Protein AF-A0A2S6NF42-F1 (afdb_monomer_lite)

Sequence (108 aa):
MLIWLPELTQAALIALVRECHARLRHCGVQHLTERGSTAVLHGSVPIEAREALAAIAAFRSRIAEVEARLGSSSPKALAQAMSRLNGKVYADRARRLHGVRLMPLGHP

Structure (mmCIF, N/CA/C/O backbone):
data_AF-A0A2S6NF42-F1
#
_entry.id   AF-A0A2S6NF42-F1
#
loop_
_atom_site.group_PDB
_atom_site.id
_atom_site.type_symbol
_atom_site.label_atom_id
_atom_site.label_alt_id
_atom_site.label_comp_id
_atom_site.label_asym_id
_atom_site.label_entity_id
_atom_site.label_seq_id
_atom_site.pdbx_PDB_ins_code
_atom_site.Cartn_x
_atom_site.Cartn_y
_atom_site.Cartn_z
_atom_site.occupancy
_atom_site.B_iso_or_equiv
_atom_site.auth_seq_id
_atom_site.auth_comp_id
_atom_site.auth_asym_id
_atom_site.auth_atom_id
_atom_site.pdbx_PDB_model_num
ATOM 1 N N . MET A 1 1 ? 3.026 -2.845 4.179 1.00 92.88 1 MET A N 1
ATOM 2 C CA . MET A 1 1 ? 3.004 -1.430 4.626 1.00 92.88 1 MET A CA 1
ATOM 3 C C . MET A 1 1 ? 1.628 -0.849 4.353 1.00 92.88 1 MET A C 1
ATOM 5 O O . MET A 1 1 ? 0.992 -1.311 3.416 1.00 92.88 1 MET A O 1
ATOM 9 N N . LEU A 1 2 ? 1.140 0.089 5.160 1.00 97.25 2 LEU A N 1
ATOM 10 C CA . LEU A 1 2 ? -0.153 0.736 4.934 1.00 97.25 2 LEU A CA 1
ATOM 11 C C . LEU A 1 2 ? 0.007 1.965 4.034 1.00 97.25 2 LEU A C 1
ATOM 13 O O . LEU A 1 2 ? 0.999 2.681 4.146 1.00 97.25 2 LEU A O 1
ATOM 17 N N . ILE A 1 3 ? -0.977 2.199 3.169 1.00 97.25 3 ILE A N 1
ATOM 18 C CA . ILE A 1 3 ? -1.090 3.389 2.318 1.00 97.25 3 ILE A CA 1
ATOM 19 C C . ILE A 1 3 ? -2.541 3.879 2.285 1.00 97.25 3 ILE A C 1
ATOM 21 O O . ILE A 1 3 ? -3.463 3.097 2.541 1.00 97.25 3 ILE A O 1
ATOM 25 N N . TRP A 1 4 ? -2.745 5.153 1.948 1.00 97.88 4 TRP A N 1
ATOM 26 C CA . TRP A 1 4 ? -4.072 5.700 1.673 1.00 97.88 4 TRP A CA 1
ATOM 27 C C . TRP A 1 4 ? -4.392 5.625 0.176 1.00 97.88 4 TRP A C 1
ATOM 29 O O . TRP A 1 4 ? -3.731 6.258 -0.644 1.00 97.88 4 TRP A O 1
ATOM 39 N N . LEU A 1 5 ? -5.385 4.816 -0.184 1.00 97.56 5 LEU A N 1
ATOM 40 C CA . LEU A 1 5 ? -5.776 4.570 -1.569 1.00 97.56 5 LEU A CA 1
ATOM 41 C C . LEU A 1 5 ? -7.265 4.177 -1.651 1.00 97.56 5 LEU A C 1
ATOM 43 O O . LEU A 1 5 ? -7.593 2.988 -1.771 1.00 97.56 5 LEU A O 1
ATOM 47 N N . PRO A 1 6 ? -8.185 5.149 -1.512 1.00 96.75 6 PRO A N 1
ATOM 48 C CA . PRO A 1 6 ? -9.625 4.904 -1.539 1.00 96.75 6 PRO A CA 1
ATOM 49 C C . PRO A 1 6 ? -10.152 4.458 -2.903 1.00 96.75 6 PRO A C 1
ATOM 51 O O . PRO A 1 6 ? -11.171 3.775 -2.949 1.00 96.75 6 PRO A O 1
ATOM 54 N N . GLU A 1 7 ? -9.452 4.780 -3.986 1.00 96.62 7 GLU A N 1
ATOM 55 C CA . GLU A 1 7 ? -9.899 4.560 -5.363 1.00 96.62 7 GLU A CA 1
ATOM 56 C C . GLU A 1 7 ? -9.745 3.102 -5.817 1.00 96.62 7 GLU A C 1
ATOM 58 O O . GLU A 1 7 ? -10.459 2.655 -6.711 1.00 96.62 7 GLU A O 1
ATOM 63 N N . LEU A 1 8 ? -8.832 2.339 -5.204 1.00 95.94 8 LEU A N 1
ATOM 64 C CA . LEU A 1 8 ? -8.615 0.929 -5.532 1.00 95.94 8 LEU A CA 1
ATOM 65 C C . LEU A 1 8 ? -9.098 0.012 -4.420 1.00 95.94 8 LEU A C 1
ATOM 67 O O . LEU A 1 8 ? -9.006 0.328 -3.235 1.00 95.94 8 LEU A O 1
ATOM 71 N N . THR A 1 9 ? -9.549 -1.183 -4.789 1.00 96.56 9 THR A N 1
ATOM 72 C CA . THR A 1 9 ? -9.773 -2.264 -3.825 1.00 96.56 9 THR A CA 1
ATOM 73 C C . THR A 1 9 ? -8.440 -2.867 -3.372 1.00 96.56 9 THR A C 1
ATOM 75 O O . THR A 1 9 ? -7.413 -2.749 -4.043 1.00 96.56 9 THR A O 1
ATOM 78 N N . GLN A 1 10 ? -8.450 -3.567 -2.233 1.00 96.62 10 GLN A N 1
ATOM 79 C CA . GLN A 1 10 ? -7.276 -4.304 -1.754 1.00 96.62 10 GLN A CA 1
ATOM 80 C C . GLN A 1 10 ? -6.812 -5.365 -2.769 1.00 96.62 10 GLN A C 1
ATOM 82 O O . GLN A 1 10 ? -5.612 -5.533 -2.970 1.00 96.62 10 GLN A O 1
ATOM 87 N N . ALA A 1 11 ? -7.750 -6.049 -3.431 1.00 97.19 11 ALA A N 1
ATOM 88 C CA . ALA A 1 11 ? -7.445 -7.064 -4.438 1.00 97.19 11 ALA A CA 1
ATOM 89 C C . ALA A 1 11 ? -6.776 -6.458 -5.683 1.00 97.19 11 ALA A C 1
ATOM 91 O O . ALA A 1 11 ? -5.752 -6.972 -6.131 1.00 97.19 11 ALA A O 1
ATOM 92 N N . ALA A 1 12 ? -7.297 -5.332 -6.186 1.00 97.56 12 ALA A N 1
ATOM 93 C CA . ALA A 1 12 ? -6.714 -4.627 -7.327 1.00 97.56 12 ALA A CA 1
ATOM 94 C C . ALA A 1 12 ? -5.287 -4.145 -7.025 1.00 97.56 12 ALA A C 1
ATOM 96 O O . ALA A 1 12 ? -4.378 -4.365 -7.824 1.00 97.56 12 ALA A O 1
ATOM 97 N N . LEU A 1 13 ? -5.063 -3.570 -5.835 1.00 97.31 13 LEU A N 1
ATOM 98 C CA . LEU A 1 13 ? -3.723 -3.172 -5.402 1.00 97.31 13 LEU A CA 1
ATOM 99 C C . LEU A 1 13 ? -2.761 -4.367 -5.355 1.00 97.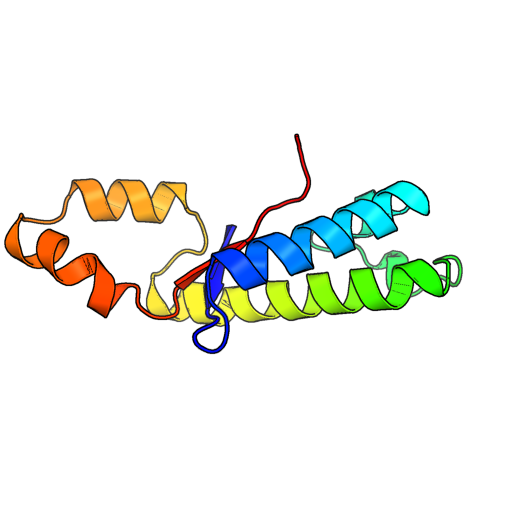31 13 LEU A C 1
ATOM 101 O O . LEU A 1 13 ? -1.634 -4.261 -5.831 1.00 97.31 13 LEU A O 1
ATOM 105 N N . ILE A 1 14 ? -3.188 -5.500 -4.785 1.00 96.62 14 ILE A N 1
ATOM 106 C CA . ILE A 1 14 ? -2.350 -6.704 -4.705 1.00 96.62 14 ILE A CA 1
ATOM 107 C C . ILE A 1 14 ? -1.949 -7.178 -6.105 1.00 96.62 14 ILE A C 1
ATOM 109 O O . ILE A 1 14 ? -0.774 -7.478 -6.308 1.00 96.62 14 ILE A O 1
ATOM 113 N N . ALA A 1 15 ? -2.889 -7.231 -7.052 1.00 96.75 15 ALA A N 1
ATOM 114 C CA . ALA A 1 15 ? -2.613 -7.659 -8.422 1.00 96.75 15 ALA A CA 1
ATOM 115 C C . ALA A 1 15 ? -1.584 -6.742 -9.106 1.00 96.75 15 ALA A C 1
ATOM 117 O O . ALA A 1 15 ? -0.554 -7.224 -9.573 1.00 96.75 15 ALA A O 1
ATOM 118 N N . LEU A 1 16 ? -1.807 -5.423 -9.069 1.00 95.94 16 LEU A N 1
ATOM 119 C CA . LEU A 1 16 ? -0.914 -4.435 -9.686 1.00 95.94 16 LEU A CA 1
ATOM 120 C C . LEU A 1 16 ? 0.490 -4.454 -9.074 1.00 95.94 16 LEU A C 1
ATOM 122 O O . LEU A 1 16 ? 1.488 -4.471 -9.791 1.00 95.94 16 LEU A O 1
ATOM 126 N N . VAL A 1 17 ? 0.583 -4.474 -7.743 1.00 95.06 17 VAL A N 1
ATOM 127 C CA . VAL A 1 17 ? 1.875 -4.450 -7.046 1.00 95.06 17 VAL A CA 1
ATOM 128 C C . VAL A 1 17 ? 2.643 -5.753 -7.264 1.00 95.06 17 VAL A C 1
ATOM 130 O 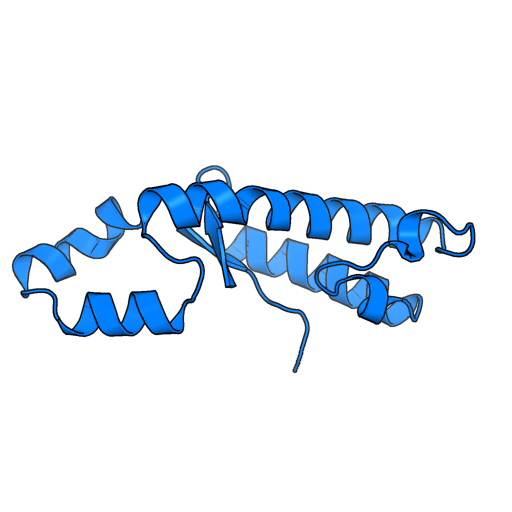O . VAL A 1 17 ? 3.863 -5.718 -7.416 1.00 95.06 17 VAL A O 1
ATOM 133 N N . ARG A 1 18 ? 1.961 -6.904 -7.319 1.00 94.44 18 ARG A N 1
ATOM 134 C CA . ARG A 1 18 ? 2.604 -8.188 -7.638 1.00 94.44 18 ARG A CA 1
ATOM 135 C C . ARG A 1 18 ? 3.157 -8.214 -9.057 1.00 94.44 18 ARG A C 1
ATOM 137 O O . ARG A 1 18 ? 4.287 -8.660 -9.223 1.00 94.44 18 ARG A O 1
ATOM 144 N N . GLU A 1 19 ? 2.403 -7.712 -10.030 1.00 95.06 19 GLU A N 1
ATOM 145 C CA . GLU A 1 19 ? 2.862 -7.589 -11.418 1.00 95.06 19 GLU A CA 1
ATOM 146 C C . GLU A 1 19 ? 4.094 -6.679 -11.517 1.00 95.06 19 GLU A C 1
ATOM 148 O O . GLU A 1 19 ? 5.106 -7.062 -12.101 1.00 95.06 19 GLU A O 1
ATOM 153 N N . CYS A 1 20 ? 4.070 -5.522 -10.844 1.00 93.56 20 CYS A N 1
ATOM 154 C CA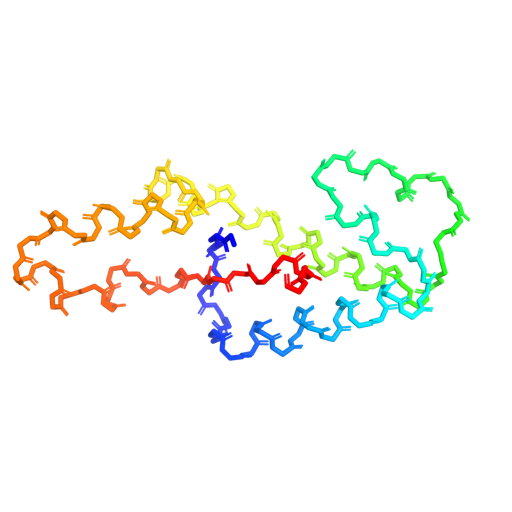 . CYS A 1 20 ? 5.235 -4.637 -10.776 1.00 93.56 20 CYS A CA 1
ATOM 155 C C . CYS A 1 20 ? 6.455 -5.372 -10.204 1.00 93.56 20 CYS A C 1
ATOM 157 O O . CYS A 1 20 ? 7.513 -5.388 -10.824 1.00 93.56 20 CYS A O 1
ATOM 159 N N . HIS A 1 21 ? 6.316 -6.036 -9.053 1.00 93.12 21 HIS A N 1
ATOM 160 C CA . HIS A 1 21 ? 7.420 -6.789 -8.445 1.00 93.12 21 HIS A CA 1
ATOM 161 C C . HIS A 1 21 ? 7.914 -7.942 -9.323 1.00 93.12 21 HIS A C 1
ATOM 163 O O . HIS A 1 21 ? 9.115 -8.201 -9.364 1.00 93.12 21 HIS A O 1
ATOM 169 N N . ALA A 1 22 ? 7.024 -8.631 -10.038 1.00 93.00 22 ALA A N 1
ATOM 170 C CA . ALA A 1 22 ? 7.405 -9.678 -10.980 1.00 93.00 22 ALA A CA 1
ATOM 171 C C . ALA A 1 22 ? 8.264 -9.116 -12.119 1.00 93.00 22 ALA A C 1
ATOM 173 O O . ALA A 1 22 ? 9.344 -9.649 -12.376 1.00 93.00 22 ALA A O 1
ATOM 174 N N . ARG A 1 23 ? 7.847 -7.997 -12.720 1.00 93.06 23 ARG A N 1
ATOM 175 C CA . ARG A 1 23 ? 8.603 -7.315 -13.776 1.00 93.06 23 ARG A CA 1
ATOM 176 C C . ARG A 1 23 ? 9.968 -6.833 -13.296 1.00 93.06 23 ARG A C 1
ATOM 178 O O . ARG A 1 23 ? 10.975 -7.057 -13.955 1.00 93.06 23 ARG A O 1
ATOM 185 N N . LEU A 1 24 ? 10.028 -6.239 -12.107 1.00 91.56 24 LEU A N 1
ATOM 186 C CA . LEU A 1 24 ? 11.288 -5.763 -11.534 1.00 91.56 24 LEU A CA 1
ATOM 187 C C . LEU A 1 24 ? 12.259 -6.906 -11.228 1.00 91.56 24 LEU A C 1
ATOM 189 O O . LEU A 1 24 ? 13.458 -6.744 -11.440 1.00 91.56 24 LEU A O 1
ATOM 193 N N . ARG A 1 25 ? 11.752 -8.063 -10.782 1.00 91.88 25 ARG A N 1
ATOM 194 C CA . ARG A 1 25 ? 12.562 -9.280 -10.621 1.00 91.88 25 ARG A CA 1
ATOM 195 C C . ARG A 1 25 ? 13.048 -9.829 -11.957 1.00 91.88 25 ARG A C 1
ATOM 197 O O . ARG A 1 25 ? 14.205 -10.217 -12.044 1.00 91.88 25 ARG A O 1
ATOM 204 N N . HIS A 1 26 ? 12.194 -9.840 -12.980 1.00 92.00 26 HIS A N 1
ATOM 205 C CA . HIS A 1 26 ? 12.572 -10.282 -14.322 1.00 92.00 26 HIS A CA 1
ATOM 206 C C . HIS A 1 26 ? 13.728 -9.444 -14.889 1.00 92.00 26 HIS A C 1
ATOM 208 O O . HIS A 1 26 ? 14.684 -9.993 -15.424 1.00 92.00 26 HIS A O 1
ATOM 214 N N . CYS A 1 27 ? 13.687 -8.128 -14.677 1.00 90.62 27 CYS A N 1
ATOM 215 C CA . CYS A 1 27 ? 14.736 -7.203 -15.098 1.00 90.62 27 CYS A CA 1
ATOM 216 C C . CYS A 1 27 ? 15.939 -7.121 -14.129 1.00 90.62 27 CYS A C 1
ATOM 218 O O . CYS A 1 27 ? 16.843 -6.326 -14.369 1.00 90.62 27 CYS A O 1
ATOM 220 N N . GLY A 1 28 ? 15.955 -7.873 -13.019 1.00 89.62 28 GLY A N 1
ATOM 221 C CA . GLY A 1 28 ? 17.058 -7.878 -12.042 1.00 89.62 28 GLY A CA 1
ATOM 222 C C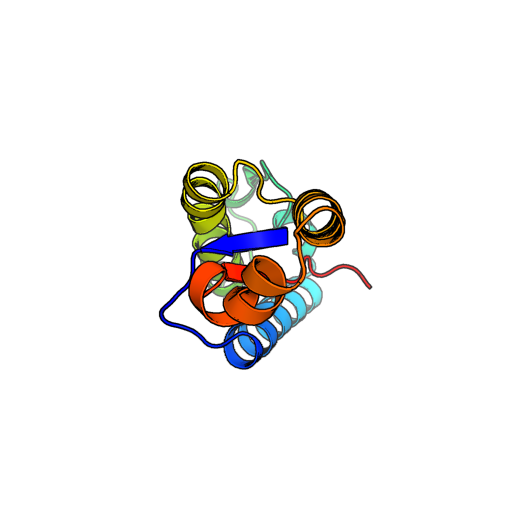 . GLY A 1 28 ? 17.212 -6.599 -11.203 1.00 89.62 28 GLY A C 1
ATOM 223 O O . GLY A 1 28 ? 18.263 -6.366 -10.605 1.00 89.62 28 GLY A O 1
ATOM 224 N N . VAL A 1 29 ? 16.179 -5.756 -11.139 1.00 88.94 29 VAL A N 1
ATOM 225 C CA . VAL A 1 29 ? 16.226 -4.420 -10.515 1.00 88.94 29 VAL A CA 1
ATOM 226 C C . VAL A 1 29 ? 15.281 -4.265 -9.319 1.00 88.94 29 VAL A C 1
ATOM 228 O O . VAL A 1 29 ? 14.959 -3.154 -8.907 1.00 88.94 29 VAL A O 1
ATOM 231 N N . GLN A 1 30 ? 14.836 -5.364 -8.707 1.00 87.88 30 GLN A N 1
ATOM 232 C CA . GLN A 1 30 ? 13.935 -5.335 -7.546 1.00 87.88 30 GLN A CA 1
ATOM 233 C C . GLN A 1 30 ? 14.488 -4.539 -6.350 1.00 87.88 30 GLN A C 1
ATOM 235 O O . GLN A 1 30 ? 13.714 -3.922 -5.618 1.00 87.88 30 GLN A O 1
ATOM 240 N N . HIS A 1 31 ? 15.813 -4.492 -6.186 1.00 84.62 31 HIS A N 1
ATOM 241 C CA . HIS A 1 31 ? 16.500 -3.735 -5.132 1.00 84.62 31 HIS A CA 1
ATOM 242 C C . HIS A 1 31 ? 16.264 -2.215 -5.241 1.00 84.62 31 HIS A C 1
ATOM 244 O O . HIS A 1 31 ? 16.280 -1.501 -4.242 1.00 84.62 31 HIS A O 1
ATOM 250 N N . LEU A 1 32 ? 15.941 -1.714 -6.440 1.00 84.50 32 LEU A N 1
ATOM 251 C CA . LEU A 1 32 ? 15.604 -0.305 -6.671 1.00 84.50 32 LEU A CA 1
ATOM 252 C C . LEU A 1 32 ? 14.269 0.102 -6.042 1.00 84.50 32 LEU A C 1
ATOM 254 O O . LEU A 1 32 ? 13.956 1.287 -5.930 1.00 84.50 32 LEU A O 1
ATOM 258 N N . THR A 1 33 ? 13.473 -0.874 -5.606 1.00 80.25 33 THR A N 1
ATOM 259 C CA . THR A 1 33 ? 12.277 -0.624 -4.811 1.00 80.25 33 THR A CA 1
ATOM 260 C C . THR A 1 33 ? 12.592 -0.454 -3.336 1.00 80.25 33 THR A C 1
ATOM 262 O O . THR A 1 33 ? 11.682 -0.548 -2.541 1.00 80.25 33 THR A O 1
ATOM 265 N N . GLU A 1 34 ? 13.801 -0.188 -2.869 1.00 72.88 34 GLU A N 1
ATOM 266 C CA . GLU A 1 34 ? 14.013 0.108 -1.442 1.00 72.88 34 GLU A CA 1
ATOM 267 C C . GLU A 1 34 ? 13.830 1.605 -1.139 1.00 72.88 34 GLU A C 1
ATOM 269 O O . GLU A 1 34 ? 13.944 2.463 -2.018 1.00 72.88 34 GLU A O 1
ATOM 274 N N . ARG A 1 35 ? 13.422 1.947 0.093 1.00 60.03 35 ARG A N 1
ATOM 275 C CA . ARG A 1 35 ? 13.171 3.347 0.484 1.00 60.03 35 ARG A CA 1
ATOM 276 C C . ARG A 1 35 ? 14.500 4.110 0.391 1.00 60.03 35 ARG A C 1
ATOM 278 O O . ARG A 1 35 ? 15.448 3.735 1.065 1.00 60.03 35 ARG A O 1
ATOM 285 N N . GLY A 1 36 ? 14.561 5.162 -0.428 1.00 52.22 36 GLY A N 1
ATOM 286 C CA . GLY A 1 36 ? 15.788 5.948 -0.620 1.00 52.22 36 GLY A CA 1
ATOM 287 C C . GLY A 1 36 ? 16.693 5.491 -1.770 1.00 52.22 36 GLY A C 1
ATOM 288 O O . GLY A 1 36 ? 17.772 6.053 -1.921 1.00 52.22 36 GLY A O 1
ATOM 289 N N . SER A 1 37 ? 16.268 4.536 -2.609 1.00 55.88 37 SER A N 1
ATOM 290 C CA . SER A 1 37 ? 16.985 4.226 -3.854 1.00 55.88 37 SER A CA 1
ATOM 291 C C . SER A 1 37 ? 16.965 5.429 -4.809 1.00 55.88 37 SER A C 1
ATOM 293 O O . SER A 1 37 ? 15.994 5.670 -5.523 1.00 55.88 37 SER A O 1
ATOM 295 N N . THR A 1 38 ? 18.061 6.187 -4.837 1.00 50.31 38 THR A N 1
ATOM 296 C CA . THR A 1 38 ? 18.337 7.282 -5.788 1.00 50.31 38 THR A CA 1
ATOM 297 C C . THR A 1 38 ? 18.735 6.775 -7.177 1.00 50.31 38 THR A C 1
ATOM 299 O O . THR A 1 38 ? 18.907 7.558 -8.108 1.00 50.31 38 THR A O 1
ATOM 302 N N . ALA A 1 39 ? 18.844 5.458 -7.352 1.00 50.75 39 ALA A N 1
ATOM 303 C CA . ALA A 1 39 ? 19.369 4.813 -8.552 1.00 50.75 39 ALA A CA 1
ATOM 304 C C . ALA A 1 39 ? 18.504 4.975 -9.821 1.00 50.75 39 ALA A C 1
ATOM 306 O O . ALA A 1 39 ? 18.977 4.680 -10.917 1.00 50.75 39 ALA A O 1
ATOM 307 N N . VAL A 1 40 ? 17.298 5.551 -9.727 1.00 52.03 40 VAL A N 1
ATOM 308 C CA . VAL A 1 40 ? 16.540 6.008 -10.913 1.00 52.03 40 VAL A CA 1
ATOM 309 C C . VAL A 1 40 ? 17.300 7.112 -11.677 1.00 52.03 40 VAL A C 1
ATOM 311 O O . VAL A 1 40 ? 17.074 7.300 -12.871 1.00 52.03 40 VAL A O 1
ATOM 314 N N . LEU A 1 41 ? 18.239 7.806 -11.021 1.00 52.03 41 LEU A N 1
ATOM 315 C CA . LEU A 1 41 ? 19.006 8.915 -11.595 1.00 52.03 41 LEU A CA 1
ATOM 316 C C . LEU A 1 41 ? 20.211 8.484 -12.454 1.00 52.03 41 LEU A C 1
ATOM 318 O O . LEU A 1 41 ? 20.732 9.308 -13.199 1.00 52.03 41 LEU A O 1
ATOM 322 N N . HIS A 1 42 ? 20.636 7.213 -12.422 1.00 50.72 42 HIS A N 1
ATOM 323 C CA . HIS A 1 42 ? 21.865 6.761 -13.095 1.00 50.72 42 HIS A CA 1
ATOM 324 C C . HIS A 1 42 ? 21.606 5.733 -14.208 1.00 50.72 42 HIS A C 1
ATOM 326 O O . HIS A 1 42 ? 22.085 4.605 -14.155 1.00 50.72 42 HIS A O 1
ATOM 332 N N . GLY A 1 43 ? 20.835 6.128 -15.227 1.00 56.25 43 GLY A N 1
ATOM 333 C CA . GLY A 1 43 ? 20.961 5.656 -16.621 1.00 56.25 43 GLY A CA 1
ATOM 334 C C . GLY A 1 43 ? 20.810 4.162 -16.967 1.00 56.25 43 GLY A C 1
ATOM 335 O O . GLY A 1 43 ? 20.817 3.846 -18.149 1.00 56.25 43 GLY A O 1
ATOM 336 N N . SER A 1 44 ? 20.642 3.252 -16.004 1.00 69.75 44 SER A N 1
ATOM 337 C CA . SER A 1 44 ? 20.842 1.803 -16.218 1.00 69.75 44 SER A CA 1
ATOM 338 C C . SER A 1 44 ? 19.600 0.950 -15.943 1.00 69.75 44 SER A C 1
ATOM 340 O O . SER A 1 44 ? 19.695 -0.268 -15.827 1.00 69.75 44 SER A O 1
ATOM 342 N N . VAL A 1 45 ? 18.423 1.569 -15.807 1.00 78.56 45 VAL A N 1
ATOM 343 C CA . VAL A 1 45 ? 17.166 0.833 -15.606 1.00 78.56 45 VAL A CA 1
ATOM 344 C C . VAL A 1 45 ? 16.568 0.458 -16.967 1.00 78.56 45 VAL A C 1
ATOM 346 O O . VAL A 1 45 ? 16.286 1.370 -17.752 1.00 78.56 45 VAL A O 1
ATOM 349 N N . PRO A 1 46 ? 16.304 -0.836 -17.241 1.00 83.94 46 PRO A N 1
ATOM 350 C CA . PRO A 1 46 ? 15.595 -1.259 -18.447 1.00 83.94 46 PRO A CA 1
ATOM 351 C C . PRO A 1 46 ? 14.269 -0.514 -18.604 1.00 83.94 46 PRO A C 1
ATOM 353 O O . PRO A 1 46 ? 13.549 -0.319 -17.623 1.00 83.94 46 PRO A O 1
ATOM 356 N N . ILE A 1 47 ? 13.924 -0.112 -19.831 1.00 81.56 47 ILE A N 1
ATOM 357 C CA . ILE A 1 47 ? 12.694 0.653 -20.100 1.00 81.56 47 ILE A CA 1
ATOM 358 C C . ILE A 1 47 ? 11.447 -0.055 -19.549 1.00 81.56 47 ILE A C 1
ATOM 360 O O . ILE A 1 47 ? 10.599 0.583 -18.930 1.00 81.56 47 ILE A O 1
ATOM 364 N N . GLU A 1 48 ? 11.426 -1.383 -19.648 1.00 81.00 48 GLU A N 1
ATOM 365 C CA . GLU A 1 48 ? 10.387 -2.281 -19.138 1.00 81.00 48 GLU A CA 1
ATOM 366 C C . GLU A 1 48 ? 10.191 -2.165 -17.616 1.00 81.00 48 GLU A C 1
ATOM 368 O O . GLU A 1 48 ? 9.071 -2.252 -17.114 1.00 81.00 48 GLU A O 1
ATOM 373 N N . ALA A 1 49 ? 11.264 -1.912 -16.863 1.00 89.50 49 ALA A N 1
ATOM 374 C CA . ALA A 1 49 ? 11.224 -1.769 -15.411 1.00 89.50 49 ALA A CA 1
ATOM 375 C C . ALA A 1 49 ? 10.866 -0.349 -14.944 1.00 89.50 49 ALA A C 1
ATOM 377 O O . ALA A 1 49 ? 10.441 -0.176 -13.799 1.00 89.50 49 ALA A O 1
ATOM 378 N N . ARG A 1 50 ? 11.007 0.677 -15.798 1.00 87.19 50 ARG A N 1
ATOM 379 C CA . ARG A 1 50 ? 10.781 2.082 -15.404 1.00 87.19 50 ARG A CA 1
ATOM 380 C C . ARG A 1 50 ? 9.342 2.328 -14.966 1.00 87.19 50 ARG A C 1
ATOM 382 O O . ARG A 1 50 ? 9.128 2.963 -13.938 1.00 87.19 50 ARG A O 1
ATOM 389 N N . GLU A 1 51 ? 8.370 1.789 -15.697 1.00 88.31 51 GLU A N 1
ATOM 390 C CA . GLU A 1 51 ? 6.949 1.930 -15.356 1.00 88.31 51 GLU A CA 1
ATOM 391 C C . GLU A 1 51 ? 6.605 1.233 -14.038 1.00 88.31 51 GLU A C 1
ATOM 393 O O . GLU A 1 51 ? 5.910 1.800 -13.197 1.00 88.31 51 GLU A O 1
ATOM 398 N N . ALA A 1 52 ? 7.146 0.032 -13.816 1.00 91.56 52 ALA A N 1
ATOM 399 C CA . ALA A 1 52 ? 6.941 -0.703 -12.573 1.00 91.56 52 ALA A CA 1
ATOM 400 C C . ALA A 1 52 ? 7.567 0.033 -11.373 1.00 91.56 52 ALA A C 1
ATOM 402 O O . ALA A 1 52 ? 6.939 0.129 -10.318 1.00 91.56 52 ALA A O 1
ATOM 403 N N . LEU A 1 53 ? 8.761 0.619 -11.529 1.00 89.94 53 LEU A N 1
ATOM 404 C CA . LEU A 1 53 ? 9.364 1.470 -10.496 1.00 89.94 53 LEU A CA 1
ATOM 405 C C . LEU A 1 53 ? 8.526 2.719 -10.227 1.00 89.94 53 LEU A C 1
ATOM 407 O O . LEU A 1 53 ? 8.275 3.040 -9.065 1.00 89.94 53 LEU A O 1
ATOM 411 N N . ALA A 1 54 ? 8.069 3.401 -11.280 1.00 88.62 54 ALA A N 1
ATOM 412 C CA . ALA A 1 54 ? 7.227 4.585 -11.157 1.00 88.62 54 ALA A CA 1
ATOM 413 C C . ALA A 1 54 ? 5.910 4.264 -10.435 1.00 88.62 54 ALA A C 1
ATOM 415 O O . ALA A 1 54 ? 5.516 4.994 -9.527 1.00 88.62 54 ALA A O 1
ATOM 416 N N . ALA A 1 55 ? 5.273 3.136 -10.757 1.00 91.94 55 ALA A N 1
ATOM 417 C CA . ALA A 1 55 ? 4.065 2.674 -10.083 1.00 91.94 55 ALA A CA 1
ATOM 418 C C . ALA A 1 55 ? 4.311 2.380 -8.592 1.00 91.94 55 ALA A C 1
ATOM 420 O O . ALA A 1 55 ? 3.568 2.857 -7.733 1.00 91.94 55 ALA A O 1
ATOM 421 N N . ILE A 1 56 ? 5.384 1.654 -8.250 1.00 92.19 56 ILE A N 1
ATOM 422 C CA . ILE A 1 56 ? 5.748 1.384 -6.849 1.00 92.19 56 ILE A CA 1
ATOM 423 C C . ILE A 1 56 ? 6.045 2.687 -6.091 1.00 92.19 56 ILE A C 1
ATOM 425 O O . ILE A 1 56 ? 5.603 2.845 -4.949 1.00 92.19 56 ILE A O 1
ATOM 429 N N . ALA A 1 57 ? 6.747 3.635 -6.714 1.0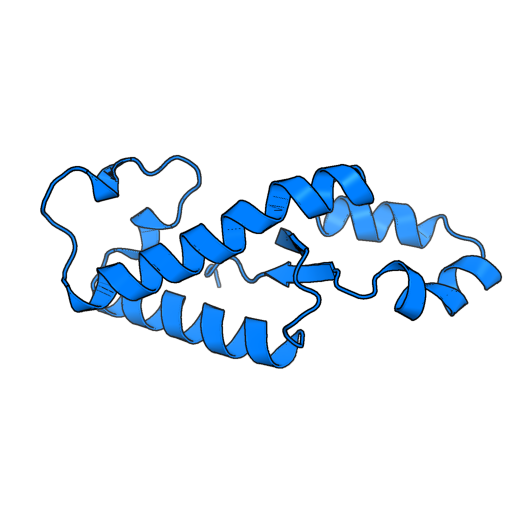0 89.81 57 ALA A N 1
ATOM 430 C CA . ALA A 1 57 ? 7.008 4.953 -6.140 1.00 89.81 57 ALA A CA 1
ATOM 431 C C . ALA A 1 57 ? 5.711 5.754 -5.925 1.00 89.81 57 ALA A C 1
ATOM 433 O O . ALA A 1 57 ? 5.523 6.340 -4.858 1.00 89.81 57 ALA A O 1
ATOM 434 N N . ALA A 1 58 ? 4.782 5.715 -6.882 1.00 91.81 58 ALA A N 1
ATOM 435 C CA . ALA A 1 58 ? 3.479 6.364 -6.776 1.00 91.81 58 ALA A CA 1
ATOM 436 C C . ALA A 1 58 ? 2.614 5.762 -5.656 1.00 91.81 58 ALA A C 1
ATOM 438 O O . ALA A 1 58 ? 1.959 6.497 -4.925 1.00 91.81 58 ALA A O 1
ATOM 439 N N . PHE A 1 59 ? 2.638 4.443 -5.444 1.00 93.56 59 PHE A N 1
ATOM 440 C CA . PHE A 1 59 ? 1.960 3.850 -4.285 1.00 93.56 59 PHE A CA 1
ATOM 441 C C . PHE A 1 59 ? 2.624 4.248 -2.964 1.00 93.56 59 PHE A C 1
ATOM 443 O O . PHE A 1 59 ? 1.943 4.451 -1.962 1.00 93.56 59 PHE A O 1
ATOM 450 N N . ARG A 1 60 ? 3.948 4.406 -2.944 1.00 92.00 60 ARG A N 1
ATOM 451 C CA . ARG A 1 60 ? 4.687 4.834 -1.748 1.00 92.00 60 ARG A CA 1
ATOM 452 C C . ARG A 1 60 ? 4.464 6.284 -1.373 1.00 92.00 60 ARG A C 1
ATOM 454 O O . ARG A 1 60 ? 4.464 6.589 -0.184 1.00 92.00 60 ARG A O 1
ATOM 461 N N . SER A 1 61 ? 4.235 7.173 -2.332 1.00 91.94 61 SER A N 1
ATOM 462 C CA . SER A 1 61 ? 3.919 8.569 -2.007 1.00 91.94 61 SER A CA 1
ATOM 463 C C . SER A 1 61 ? 2.623 8.692 -1.189 1.00 91.94 61 SER A C 1
ATOM 465 O O . SER A 1 61 ? 2.460 9.638 -0.424 1.00 91.94 61 SER A O 1
ATOM 467 N N . ARG A 1 62 ? 1.747 7.678 -1.242 1.00 95.00 62 ARG A N 1
ATOM 468 C CA . ARG A 1 62 ? 0.511 7.574 -0.450 1.00 95.00 62 ARG A CA 1
ATOM 469 C C . ARG A 1 62 ? 0.708 7.160 1.017 1.00 95.00 62 ARG A C 1
ATOM 471 O O . ARG A 1 62 ? -0.270 7.050 1.758 1.00 95.00 62 ARG A O 1
ATOM 478 N N . ILE A 1 63 ? 1.944 6.913 1.454 1.00 95.31 63 ILE A N 1
ATOM 479 C CA . ILE A 1 63 ? 2.271 6.622 2.860 1.00 95.31 63 ILE A CA 1
ATOM 480 C C . ILE A 1 63 ? 1.993 7.840 3.743 1.00 95.31 63 ILE A C 1
ATOM 482 O O . ILE A 1 63 ? 1.377 7.702 4.794 1.00 95.31 63 ILE A O 1
ATOM 486 N N . ALA A 1 64 ? 2.417 9.031 3.312 1.00 95.00 64 ALA A N 1
ATOM 487 C CA . ALA A 1 64 ? 2.338 10.236 4.136 1.00 95.00 64 ALA A CA 1
ATOM 488 C C . ALA A 1 64 ? 0.897 10.531 4.581 1.00 95.00 64 ALA A C 1
ATOM 490 O O . ALA A 1 64 ? 0.646 10.866 5.736 1.00 95.00 64 ALA A O 1
ATOM 491 N N . GLU A 1 65 ? -0.072 10.321 3.688 1.00 96.75 65 GLU A N 1
ATOM 492 C CA . GLU A 1 65 ? -1.481 10.520 4.017 1.00 96.75 65 GLU A CA 1
ATOM 493 C C . GLU A 1 65 ? -2.010 9.475 5.013 1.00 96.75 65 GLU A C 1
ATOM 495 O O . GLU A 1 65 ? -2.794 9.815 5.900 1.00 96.75 65 GLU A O 1
ATOM 500 N N . VAL A 1 66 ? -1.566 8.213 4.936 1.00 96.81 66 VAL A N 1
ATOM 501 C CA . VAL A 1 66 ? -1.963 7.214 5.941 1.00 96.81 66 VAL A CA 1
ATOM 502 C C . VAL A 1 66 ? -1.336 7.510 7.303 1.00 96.81 66 VAL A C 1
ATOM 504 O O . VAL A 1 66 ? -1.987 7.311 8.325 1.00 96.81 66 VAL A O 1
ATOM 507 N N . GLU A 1 67 ? -0.101 8.015 7.328 1.00 96.94 67 GLU A N 1
ATOM 508 C CA . GLU A 1 67 ? 0.584 8.429 8.556 1.00 96.94 67 GLU A CA 1
ATOM 509 C C . GLU A 1 67 ? -0.114 9.627 9.201 1.00 96.94 67 GLU A C 1
ATOM 511 O O . GLU A 1 67 ? -0.351 9.602 10.404 1.00 96.94 67 GLU A O 1
ATOM 516 N N . ALA A 1 68 ? -0.551 10.612 8.413 1.00 96.62 68 ALA A N 1
ATOM 517 C CA . ALA A 1 68 ? -1.340 11.735 8.915 1.00 96.62 68 ALA A CA 1
ATOM 518 C C . ALA A 1 68 ? -2.694 11.295 9.509 1.00 96.62 68 ALA A C 1
ATOM 520 O O . ALA A 1 68 ? -3.157 11.869 10.491 1.00 96.62 68 ALA A O 1
ATOM 521 N N . ARG A 1 69 ? -3.331 10.263 8.935 1.00 94.19 69 ARG A N 1
ATOM 522 C CA . ARG A 1 69 ? -4.653 9.770 9.369 1.00 94.19 69 ARG A CA 1
ATOM 523 C C . ARG A 1 69 ? -4.598 8.800 10.551 1.00 94.19 69 ARG A C 1
ATOM 525 O O . ARG A 1 69 ? -5.474 8.844 11.409 1.00 94.19 69 ARG A O 1
ATOM 532 N N . LEU A 1 70 ? -3.629 7.884 10.567 1.00 93.75 70 LEU A N 1
ATOM 533 C CA . LEU A 1 70 ? -3.539 6.789 11.547 1.00 93.75 70 LEU A CA 1
ATOM 534 C C . LEU A 1 70 ? -2.388 6.952 12.549 1.00 93.75 70 LEU A C 1
ATOM 536 O O . LEU A 1 70 ? -2.262 6.140 13.463 1.00 93.75 70 LEU A O 1
ATOM 540 N N . GLY A 1 71 ? -1.510 7.937 12.354 1.00 95.44 71 GLY A N 1
ATOM 541 C CA . GLY A 1 71 ? -0.267 8.107 13.113 1.00 95.44 71 GLY A CA 1
ATOM 542 C C . GLY A 1 71 ? 0.840 7.116 12.733 1.00 95.44 71 GLY A C 1
ATOM 543 O O . GLY A 1 71 ? 1.953 7.211 13.241 1.00 95.44 71 GLY A O 1
ATOM 544 N N . SER A 1 72 ? 0.563 6.138 11.862 1.00 96.00 72 SER A N 1
ATOM 545 C CA . SER A 1 72 ? 1.544 5.145 11.425 1.00 96.00 72 SER A CA 1
ATOM 546 C C . SER A 1 72 ? 1.150 4.475 10.110 1.00 96.00 72 SER A C 1
ATOM 548 O O . SER A 1 72 ? -0.015 4.157 9.879 1.00 96.00 72 SER A O 1
ATOM 550 N N . SER A 1 73 ? 2.150 4.156 9.289 1.00 96.06 73 SER A N 1
ATOM 551 C CA . SER A 1 73 ? 2.026 3.284 8.116 1.00 96.06 73 SER A CA 1
ATOM 552 C C . SER A 1 73 ? 2.337 1.811 8.420 1.00 96.06 73 SER A C 1
ATOM 554 O O . SER A 1 73 ? 2.341 0.960 7.523 1.00 96.06 73 SER A O 1
ATOM 556 N N . SER A 1 74 ? 2.597 1.468 9.685 1.00 95.81 74 SER A N 1
ATOM 557 C CA . SER A 1 74 ? 2.930 0.108 10.104 1.00 95.81 74 SER A CA 1
ATOM 558 C C . SER A 1 74 ? 1.671 -0.751 10.284 1.00 95.81 74 SER A C 1
ATOM 560 O O . SER A 1 74 ? 0.845 -0.453 11.152 1.00 95.81 74 SER A O 1
ATOM 562 N N . PRO A 1 75 ? 1.534 -1.881 9.557 1.00 95.94 75 PRO A N 1
ATOM 563 C CA . PRO A 1 75 ? 0.444 -2.829 9.791 1.00 95.94 75 PRO A CA 1
ATOM 564 C C . PRO A 1 75 ? 0.447 -3.385 11.219 1.00 95.94 75 PRO A C 1
ATOM 566 O O . PRO A 1 75 ? -0.613 -3.608 11.797 1.00 95.94 75 PRO A O 1
ATOM 569 N N . LYS A 1 76 ? 1.637 -3.563 11.813 1.00 96.62 76 LYS A N 1
ATOM 570 C CA . LYS A 1 76 ? 1.791 -4.021 13.200 1.00 96.62 76 LYS A CA 1
ATOM 571 C C . LYS A 1 76 ? 1.236 -2.996 14.189 1.00 96.62 76 LYS A C 1
ATOM 573 O O . LYS A 1 76 ? 0.513 -3.381 15.103 1.00 96.62 76 LYS A O 1
ATOM 578 N N . ALA A 1 77 ? 1.535 -1.712 13.988 1.00 96.44 77 ALA A N 1
ATOM 579 C CA . ALA A 1 77 ? 1.009 -0.645 14.839 1.00 96.44 77 ALA A CA 1
ATOM 580 C C . ALA A 1 77 ? -0.522 -0.563 14.745 1.00 96.44 77 ALA A C 1
ATOM 582 O O . ALA A 1 77 ? -1.196 -0.487 15.771 1.00 96.44 77 ALA A O 1
ATOM 583 N N . LEU A 1 78 ? -1.080 -0.672 13.531 1.00 95.94 78 LEU A N 1
ATOM 584 C CA . LEU A 1 78 ? -2.531 -0.720 13.342 1.00 95.94 78 LEU A CA 1
ATOM 585 C C . LEU A 1 78 ? -3.158 -1.931 14.047 1.00 95.94 78 LEU A C 1
ATOM 587 O O . LEU A 1 78 ? -4.139 -1.768 14.766 1.00 95.94 78 LEU A O 1
ATOM 591 N N . ALA A 1 79 ? -2.586 -3.129 13.898 1.00 95.25 79 ALA A N 1
ATOM 592 C CA . ALA A 1 79 ? -3.093 -4.332 14.559 1.00 95.25 79 ALA A CA 1
ATOM 593 C C . ALA A 1 79 ? -3.100 -4.192 16.094 1.00 95.25 79 ALA A C 1
ATOM 595 O O . ALA A 1 79 ? -4.091 -4.531 16.739 1.00 95.25 79 ALA A O 1
ATOM 596 N N . GLN A 1 80 ? -2.035 -3.627 16.671 1.00 96.25 80 GLN A N 1
ATOM 597 C CA . GLN A 1 80 ? -1.941 -3.342 18.108 1.00 96.25 80 GLN A CA 1
ATOM 598 C C . GLN A 1 80 ? -2.945 -2.279 18.572 1.00 96.25 80 GLN A C 1
ATOM 600 O O . GLN A 1 80 ? -3.487 -2.379 19.669 1.00 96.25 80 GLN A O 1
ATOM 605 N N . ALA A 1 81 ? -3.206 -1.253 17.760 1.00 93.62 81 ALA A N 1
ATOM 606 C CA . ALA A 1 81 ? -4.242 -0.271 18.065 1.00 93.62 81 ALA A CA 1
ATOM 607 C C . ALA A 1 81 ? -5.632 -0.921 18.027 1.00 93.62 81 ALA A C 1
ATOM 609 O O . ALA A 1 81 ? -6.431 -0.733 18.942 1.00 93.62 81 ALA A O 1
ATOM 610 N N . MET A 1 82 ? -5.896 -1.748 17.011 1.00 94.19 82 MET A N 1
ATOM 611 C CA . MET A 1 82 ? -7.165 -2.454 16.846 1.00 94.19 82 MET A CA 1
ATOM 612 C C . MET A 1 82 ? -7.453 -3.437 17.981 1.00 94.19 82 MET A C 1
ATOM 614 O O . MET A 1 82 ? -8.605 -3.543 18.390 1.00 94.19 82 MET A O 1
ATOM 618 N N . SER A 1 83 ? -6.436 -4.114 18.526 1.00 94.94 83 SER A N 1
ATOM 619 C CA . SER A 1 83 ? -6.612 -5.050 19.646 1.00 94.94 83 SER A CA 1
ATOM 620 C C . SER A 1 83 ? -7.002 -4.368 20.961 1.00 94.94 83 SER A C 1
ATOM 622 O O . SER A 1 83 ? -7.412 -5.043 21.898 1.00 94.94 83 SER A O 1
ATOM 624 N N . ARG A 1 84 ? -6.854 -3.041 21.049 1.00 94.38 84 ARG A N 1
ATOM 625 C CA . ARG A 1 84 ? -7.223 -2.229 22.220 1.00 94.38 84 ARG A CA 1
ATOM 626 C C . ARG A 1 84 ? -8.595 -1.566 22.071 1.00 94.38 84 ARG A C 1
ATOM 628 O O . ARG A 1 84 ? -9.067 -0.925 23.006 1.00 94.38 84 ARG A O 1
ATOM 635 N N . LEU A 1 85 ? -9.224 -1.672 20.899 1.00 93.25 85 LEU A N 1
ATOM 636 C CA . LEU A 1 85 ? -10.540 -1.090 20.651 1.00 93.25 85 LEU A CA 1
ATOM 637 C C . LEU A 1 85 ? -11.628 -1.886 21.375 1.00 93.25 85 LEU A C 1
ATOM 639 O O . LEU A 1 85 ? -11.605 -3.113 21.404 1.00 93.25 85 LEU A O 1
ATOM 643 N N . ASN A 1 86 ? -12.637 -1.185 21.892 1.00 94.44 86 ASN A N 1
ATOM 644 C CA . ASN A 1 86 ? -13.850 -1.842 22.369 1.00 94.44 86 ASN A CA 1
ATOM 645 C C . ASN A 1 86 ? -14.670 -2.427 21.197 1.00 94.44 86 ASN A C 1
ATOM 647 O O . ASN A 1 86 ? -14.518 -2.019 20.040 1.00 94.44 86 ASN A O 1
ATOM 651 N N . GLY A 1 87 ? -15.584 -3.354 21.505 1.00 92.25 87 GLY A N 1
ATOM 652 C CA . GLY A 1 87 ? -16.360 -4.086 20.496 1.00 92.25 87 GLY A CA 1
ATOM 653 C C . GLY A 1 87 ? -17.166 -3.196 19.542 1.00 92.25 87 GLY A C 1
ATOM 654 O O . GLY A 1 87 ? -17.214 -3.474 18.346 1.00 92.25 87 GLY A O 1
ATOM 655 N N . LYS A 1 88 ? -17.728 -2.079 20.025 1.00 92.19 88 LYS A N 1
ATOM 656 C CA . LYS A 1 88 ? -18.501 -1.137 19.195 1.00 92.19 88 LYS A CA 1
ATOM 657 C C . LYS A 1 88 ? -17.617 -0.431 18.166 1.00 92.19 88 LYS A C 1
ATOM 659 O O . LYS A 1 88 ? -17.991 -0.319 17.001 1.00 92.19 88 LYS A O 1
ATOM 664 N N . VAL A 1 89 ? -16.439 0.034 18.579 1.00 91.69 89 VAL A N 1
ATOM 665 C CA . VAL A 1 89 ? -15.491 0.705 17.676 1.00 91.69 89 VAL A CA 1
ATOM 666 C C . VAL A 1 89 ? -14.863 -0.299 16.707 1.00 91.69 89 VAL A C 1
ATOM 668 O O . VAL A 1 89 ? -14.689 0.011 15.530 1.00 91.69 89 VAL A O 1
ATOM 671 N N . TYR A 1 90 ? -14.578 -1.520 17.163 1.00 93.19 90 TYR A N 1
ATOM 672 C CA . TYR A 1 90 ? -14.058 -2.581 16.301 1.00 93.19 90 TYR A CA 1
ATOM 673 C C . TYR A 1 90 ? -15.081 -3.052 15.254 1.00 93.19 90 TYR A C 1
ATOM 675 O O . TYR A 1 90 ? -14.719 -3.308 14.102 1.00 93.19 90 TYR A O 1
ATOM 683 N N . ALA A 1 91 ? -16.365 -3.141 15.610 1.00 94.81 91 ALA A N 1
ATOM 684 C CA . ALA A 1 91 ? -17.436 -3.441 14.657 1.00 94.81 91 ALA A CA 1
ATOM 685 C C . ALA A 1 91 ? -17.487 -2.401 13.525 1.00 94.81 91 ALA A C 1
ATOM 687 O O . ALA A 1 91 ? -17.694 -2.744 12.365 1.00 94.81 91 ALA A O 1
ATOM 688 N N . ASP A 1 92 ? -17.177 -1.147 13.850 1.00 95.25 92 ASP A N 1
ATOM 689 C CA . ASP A 1 92 ? -17.144 -0.018 12.926 1.00 95.25 92 ASP A CA 1
ATOM 690 C C . ASP A 1 92 ? -15.840 0.121 12.107 1.00 95.25 92 ASP A C 1
ATOM 692 O O . ASP A 1 92 ? -15.671 1.044 11.301 1.00 95.25 92 ASP A O 1
ATOM 696 N N . ARG A 1 93 ? -14.880 -0.795 12.291 1.00 94.06 93 ARG A N 1
ATOM 697 C CA . ARG A 1 93 ? -13.545 -0.704 11.673 1.00 94.06 93 ARG A CA 1
ATOM 698 C C . ARG A 1 93 ? -13.587 -0.569 10.153 1.00 94.06 93 ARG A C 1
ATOM 700 O O . ARG A 1 93 ? -12.749 0.128 9.599 1.00 94.06 93 ARG A O 1
ATOM 707 N N . ALA A 1 94 ? -14.548 -1.206 9.480 1.00 92.44 94 ALA A N 1
ATOM 708 C CA . ALA A 1 94 ? -14.634 -1.191 8.020 1.00 92.44 94 ALA A CA 1
ATOM 709 C C . ALA A 1 94 ? -14.858 0.227 7.479 1.00 92.44 94 ALA A C 1
ATOM 711 O O . ALA A 1 94 ? -14.205 0.630 6.521 1.00 92.44 94 ALA A O 1
ATOM 712 N N . ARG A 1 95 ? -15.720 1.011 8.141 1.00 93.69 95 ARG A N 1
ATOM 713 C CA . ARG A 1 95 ? -15.945 2.417 7.795 1.00 93.69 95 ARG A CA 1
ATOM 714 C C . ARG A 1 95 ? -14.724 3.271 8.127 1.00 93.69 95 ARG A C 1
ATOM 716 O O . ARG A 1 95 ? -14.320 4.102 7.326 1.00 93.69 95 ARG A O 1
ATOM 723 N N . ARG A 1 96 ? -14.118 3.055 9.298 1.00 91.38 96 ARG A N 1
ATOM 724 C CA . ARG A 1 96 ? -12.968 3.845 9.784 1.00 91.38 96 ARG A CA 1
ATOM 725 C C . ARG A 1 96 ? -11.690 3.621 8.982 1.00 91.38 96 ARG A C 1
ATOM 727 O O . ARG A 1 96 ? -10.911 4.547 8.805 1.00 91.38 96 ARG A O 1
ATOM 734 N N . LEU A 1 97 ? -11.483 2.395 8.514 1.00 94.62 97 LEU A N 1
ATOM 735 C CA . LEU A 1 97 ? -10.345 1.996 7.690 1.00 94.62 97 LEU A CA 1
ATOM 736 C C . LEU A 1 97 ? -10.682 2.027 6.197 1.00 94.62 97 LEU A C 1
ATOM 738 O O . LEU A 1 97 ? -9.894 1.553 5.377 1.00 94.62 97 LEU A O 1
ATOM 742 N N . HIS A 1 98 ? -11.841 2.578 5.823 1.00 94.50 98 HIS A N 1
ATOM 743 C CA . HIS A 1 98 ? -12.173 2.783 4.426 1.00 94.50 98 HIS A CA 1
ATOM 744 C C . HIS A 1 98 ? -11.075 3.625 3.763 1.00 94.50 98 HIS A C 1
ATOM 746 O O . HIS A 1 98 ? -10.677 4.656 4.289 1.00 94.50 98 HIS A O 1
ATOM 752 N N . GLY A 1 99 ? -10.565 3.153 2.627 1.00 96.06 99 GLY A N 1
ATOM 753 C CA . GLY A 1 99 ? -9.429 3.744 1.913 1.00 96.06 99 GLY A CA 1
ATOM 754 C C . GLY A 1 99 ? -8.032 3.378 2.418 1.00 96.06 99 GLY A C 1
ATOM 755 O O . GLY A 1 99 ? -7.065 3.588 1.694 1.00 96.06 99 GLY A O 1
ATOM 756 N N . VAL A 1 100 ? -7.892 2.740 3.581 1.00 97.75 100 VAL A N 1
ATOM 757 C CA . VAL A 1 100 ? -6.603 2.178 4.010 1.00 97.75 100 VAL A CA 1
ATOM 758 C C . VAL A 1 100 ? -6.346 0.882 3.245 1.00 97.75 100 VAL A C 1
ATOM 760 O O . VAL A 1 100 ? -7.227 0.020 3.150 1.00 97.75 100 VAL A O 1
ATOM 763 N N . ARG A 1 101 ? -5.142 0.727 2.689 1.00 97.69 101 ARG A N 1
ATOM 764 C CA . ARG A 1 101 ? -4.725 -0.486 1.974 1.00 97.69 101 ARG A CA 1
ATOM 765 C C . ARG A 1 101 ? -3.414 -1.028 2.500 1.00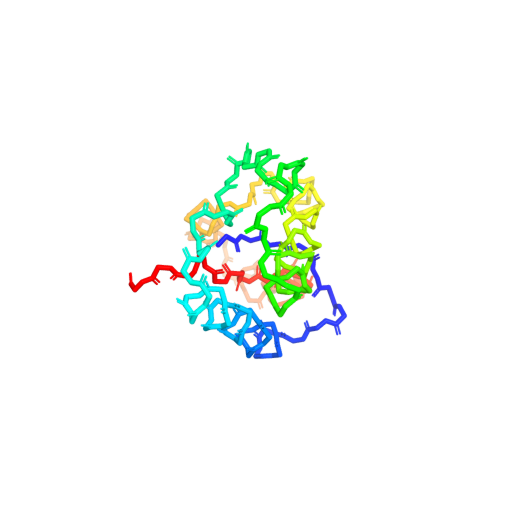 97.69 101 ARG A C 1
ATOM 767 O O . ARG A 1 101 ? -2.517 -0.274 2.866 1.00 97.69 101 ARG A O 1
ATOM 774 N N . LEU A 1 102 ? -3.292 -2.350 2.488 1.00 96.56 102 LEU A N 1
ATOM 775 C CA . LEU A 1 102 ? -2.053 -3.047 2.799 1.00 96.56 102 LEU A CA 1
ATOM 776 C C . LEU A 1 102 ? -1.268 -3.277 1.503 1.00 96.56 102 LEU A C 1
ATOM 778 O O . LEU A 1 102 ? -1.563 -4.198 0.747 1.00 96.56 102 LEU A O 1
ATOM 782 N N . MET A 1 103 ? -0.261 -2.449 1.249 1.00 94.94 103 MET A N 1
ATOM 783 C CA . MET A 1 103 ? 0.645 -2.598 0.114 1.00 94.94 103 MET A CA 1
ATOM 784 C C . MET A 1 103 ? 1.659 -3.734 0.368 1.00 94.94 103 MET A C 1
ATOM 786 O O . MET A 1 103 ? 2.379 -3.686 1.382 1.00 94.94 103 MET A O 1
ATOM 790 N N . PRO A 1 104 ? 1.755 -4.729 -0.538 1.00 91.94 104 PRO A N 1
ATOM 791 C CA . PRO A 1 104 ? 2.797 -5.756 -0.505 1.00 91.94 104 PRO A CA 1
ATOM 792 C C . PRO A 1 104 ? 4.196 -5.171 -0.747 1.00 91.94 104 PRO A C 1
ATOM 794 O O . PRO A 1 104 ? 4.376 -4.310 -1.607 1.00 91.94 104 PRO A O 1
ATOM 797 N N . LEU A 1 105 ? 5.198 -5.663 -0.014 1.00 86.12 105 LEU A N 1
ATOM 798 C CA . LEU A 1 105 ? 6.579 -5.166 -0.112 1.00 86.12 105 LEU A CA 1
ATOM 799 C C . LEU A 1 105 ? 7.450 -5.920 -1.128 1.00 86.12 105 LEU A C 1
ATOM 801 O O . LEU A 1 105 ? 8.535 -5.451 -1.431 1.00 86.12 105 LEU A O 1
ATOM 805 N N . GLY A 1 106 ? 6.969 -7.032 -1.692 1.00 74.69 106 GLY A N 1
ATOM 806 C CA . GLY A 1 106 ? 7.686 -7.770 -2.742 1.00 74.69 106 GLY A CA 1
ATOM 807 C C . GLY A 1 106 ? 8.685 -8.817 -2.239 1.00 74.69 106 GLY A C 1
ATOM 808 O O . GLY A 1 106 ? 9.269 -9.523 -3.059 1.00 74.69 106 GLY A O 1
ATOM 809 N N . HIS A 1 107 ? 8.838 -8.967 -0.921 1.00 65.62 107 HIS A N 1
ATOM 810 C CA . HIS A 1 107 ? 9.569 -10.084 -0.315 1.00 65.62 107 HIS A CA 1
ATOM 811 C C . HIS A 1 107 ? 8.685 -11.348 -0.252 1.00 65.62 107 HIS A C 1
ATOM 813 O O . HIS A 1 107 ? 7.464 -11.200 -0.104 1.00 65.62 107 HIS A O 1
ATOM 819 N N . PRO A 1 108 ? 9.261 -12.557 -0.404 1.00 45.31 108 PRO A N 1
ATOM 820 C CA . PRO A 1 108 ? 8.605 -13.798 0.003 1.00 45.31 108 PRO A CA 1
ATOM 821 C C . PRO A 1 108 ? 8.336 -13.830 1.514 1.00 45.31 108 PRO A C 1
ATOM 823 O O . PRO A 1 108 ? 9.095 -13.181 2.272 1.00 45.31 108 PRO A O 1
#

Organism: NCBI:txid333368

pLDDT: mean 88.55, std 12.91, range [45.31, 97.88]

Foldseek 3Di:
DKFQALPDDQVRLAVLLQVLLVQCVVQVNNVCLDPPNPVVVPDPGPPSNPVSSVVSVVRVVRQVVVCVLPVHRDPVVVVVVLVPDDPVVNVCVCVSCNRMYDHDSSDD

Radius of gyration: 15.85 Å; chains: 1; bounding box: 40×26×42 Å

Secondary structure (DSSP, 8-state):
-EEE-TTS-HHHHHHHHHHHHHHHHHTT-GGGGSTT-GGGGSS-S-HHHHHHHHHHHHHHHTHHHHHHHHS---HHHHHHHHTTS-HHHHHTHHHHTTTEEE---S--